Protein AF-T0QBP3-F1 (afdb_monomer_lite)

Foldseek 3Di:
DDADPPPRFAWFWDQDPVVRFIFIDTDHDDPPDQRRDWDQDPVQQWTARPVDPQWTWFQDPPDPVRGIGIDGDDGPDPRGHDDDDDDDD

Organism: Saprolegnia diclina (strain VS20) (NCBI:txid1156394)

Secondary structure (DSSP, 8-state):
--B-TTTS-EEEEEE-TTT--EEEEEE---TT-GGG-EEEETTTTEEEESSSTTEEEE--TTSTT---EEEE--TT-GGG---------

InterPro domains:
  IPR000772 Ricin B, lectin do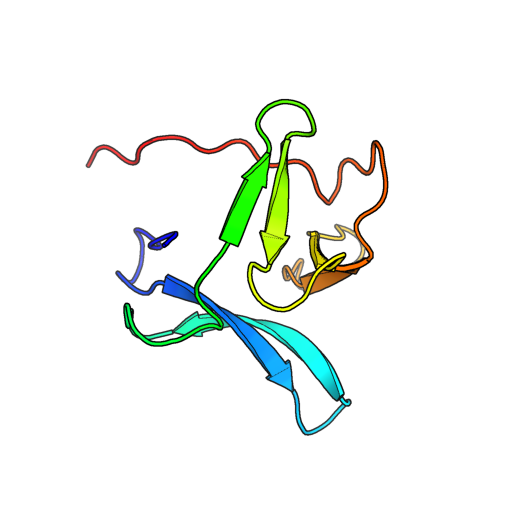main [PF00652] (5-84)
  IPR035992 Ricin B-like lectins [SSF50370] (4-84)

Sequence (89 aa):
MLKVASNNQCLDAYKDNADGKFKVHTYACDVTNSNQKWNFNPSTKTLEHATHAGQCLDADPTYADRHAQMWACTPNNVNQQWSIDAFSS

Radius of gyration: 12.86 Å; chains: 1; bounding box: 32×27×27 Å

pLDDT: mean 93.08, std 5.25, range [63.44, 97.94]

Structure (mmCIF, N/CA/C/O backbone):
data_AF-T0QBP3-F1
#
_entry.id   AF-T0QBP3-F1
#
loop_
_atom_site.group_PDB
_atom_site.id
_atom_site.type_symbol
_atom_site.label_atom_id
_atom_site.label_alt_id
_atom_site.label_comp_id
_atom_site.label_asym_id
_atom_site.label_entity_id
_atom_site.label_seq_id
_atom_site.pdbx_PDB_ins_code
_atom_site.Cartn_x
_atom_site.Cartn_y
_atom_site.Cartn_z
_atom_site.occupancy
_atom_site.B_iso_or_equiv
_atom_site.auth_seq_id
_atom_site.auth_comp_id
_atom_site.auth_asym_id
_atom_site.auth_atom_id
_atom_site.pdbx_PDB_model_num
ATOM 1 N N . MET A 1 1 ? -11.552 -0.742 2.015 1.00 86.06 1 MET A N 1
ATOM 2 C CA . MET A 1 1 ? -10.445 -1.702 2.215 1.00 86.06 1 MET A CA 1
ATOM 3 C C . MET A 1 1 ? -10.346 -2.575 0.982 1.00 86.06 1 MET A C 1
ATOM 5 O O . MET A 1 1 ? -11.384 -2.906 0.418 1.00 86.06 1 MET A O 1
ATOM 9 N N . LEU A 1 2 ? -9.129 -2.925 0.571 1.00 93.00 2 LEU A N 1
ATOM 10 C CA . LEU A 1 2 ? -8.877 -3.845 -0.538 1.00 93.00 2 LEU A CA 1
ATOM 11 C C . LEU A 1 2 ? -8.651 -5.241 0.043 1.00 93.00 2 LEU A C 1
ATOM 13 O O . LEU A 1 2 ? -7.680 -5.449 0.767 1.00 93.00 2 LEU A O 1
ATOM 17 N N . LYS A 1 3 ? -9.574 -6.168 -0.227 1.00 92.75 3 LYS A N 1
ATOM 18 C CA . LYS A 1 3 ? -9.517 -7.549 0.262 1.00 92.75 3 LYS A CA 1
ATOM 19 C C . LYS A 1 3 ? -8.970 -8.458 -0.835 1.00 92.75 3 LYS A C 1
ATOM 21 O O . LYS A 1 3 ? -9.452 -8.425 -1.964 1.00 92.75 3 LYS A O 1
ATOM 26 N N . VAL A 1 4 ? -7.987 -9.275 -0.493 1.00 90.25 4 VAL A N 1
ATOM 27 C CA . VAL A 1 4 ? -7.358 -10.243 -1.387 1.00 90.25 4 VAL A CA 1
ATOM 28 C C . VAL A 1 4 ? -8.216 -11.505 -1.455 1.00 90.25 4 VAL A C 1
ATOM 30 O O . VAL A 1 4 ? -8.554 -12.103 -0.433 1.00 90.25 4 VAL A O 1
ATOM 33 N N . ALA A 1 5 ? -8.572 -11.919 -2.672 1.00 89.44 5 ALA A N 1
ATOM 34 C CA . ALA A 1 5 ? -9.470 -13.051 -2.899 1.00 89.44 5 ALA A CA 1
ATOM 35 C C . ALA A 1 5 ? -8.869 -14.404 -2.473 1.00 89.44 5 ALA A C 1
ATOM 37 O O . ALA A 1 5 ? -9.596 -15.274 -2.004 1.00 89.44 5 ALA A O 1
ATOM 38 N N . SER A 1 6 ? -7.548 -14.581 -2.591 1.00 91.44 6 SER A N 1
ATOM 39 C CA . SER A 1 6 ? -6.880 -15.869 -2.347 1.00 91.44 6 SER A CA 1
ATOM 40 C C . SER A 1 6 ? -6.837 -16.291 -0.876 1.00 91.44 6 SER A C 1
ATOM 42 O O . SER A 1 6 ? -6.813 -17.485 -0.590 1.00 91.44 6 SER A O 1
ATOM 44 N N . ASN A 1 7 ? -6.818 -15.341 0.063 1.00 94.06 7 ASN A N 1
ATOM 45 C CA . ASN A 1 7 ? -6.663 -15.623 1.495 1.00 94.06 7 ASN A CA 1
ATOM 46 C C . ASN A 1 7 ? -7.610 -14.820 2.399 1.00 94.06 7 ASN A C 1
ATOM 48 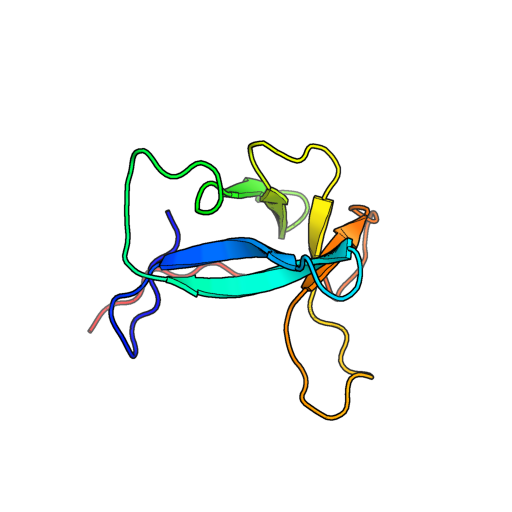O O . ASN A 1 7 ? -7.513 -14.908 3.621 1.00 94.06 7 ASN A O 1
ATOM 52 N N . ASN A 1 8 ? -8.536 -14.052 1.819 1.00 94.00 8 ASN A N 1
ATOM 53 C CA . ASN A 1 8 ? -9.499 -13.213 2.529 1.00 94.00 8 ASN A CA 1
ATOM 54 C C . ASN A 1 8 ? -8.896 -12.140 3.459 1.00 94.00 8 ASN A C 1
ATOM 56 O O . ASN A 1 8 ? -9.621 -11.573 4.280 1.00 94.00 8 ASN A O 1
ATOM 60 N N . GLN A 1 9 ? -7.607 -11.841 3.325 1.00 97.12 9 GLN A N 1
ATOM 61 C CA . GLN A 1 9 ? -6.918 -10.800 4.083 1.00 97.12 9 GLN A CA 1
ATOM 62 C C . GLN A 1 9 ? -6.968 -9.453 3.354 1.00 97.12 9 GLN A C 1
ATOM 64 O O . GLN A 1 9 ? -7.345 -9.378 2.187 1.00 97.12 9 GLN A O 1
ATOM 69 N N . CYS A 1 10 ? -6.614 -8.376 4.044 1.00 97.00 10 CYS A N 1
ATOM 70 C CA . CYS A 1 10 ? -6.623 -7.022 3.507 1.00 97.00 10 CYS A CA 1
ATOM 71 C C . CYS A 1 10 ? -5.208 -6.560 3.152 1.00 97.00 10 CYS A C 1
ATOM 73 O O . CYS A 1 10 ? -4.241 -6.966 3.796 1.00 97.00 10 CYS A O 1
ATOM 75 N N . LEU A 1 11 ? -5.108 -5.717 2.122 1.00 96.38 11 LEU A N 1
ATOM 76 C CA . LEU A 1 11 ? -3.868 -5.045 1.743 1.00 96.38 11 LEU A CA 1
ATOM 77 C C . LEU A 1 11 ? -3.451 -4.083 2.859 1.00 96.38 11 LEU A C 1
ATOM 79 O O . LEU A 1 11 ? -4.139 -3.090 3.104 1.00 96.38 11 LEU A O 1
ATOM 83 N N . ASP A 1 12 ? -2.338 -4.387 3.514 1.00 97.06 12 ASP A N 1
ATOM 84 C CA . ASP A 1 12 ? -1.840 -3.674 4.686 1.00 97.06 12 ASP A CA 1
ATOM 85 C C . ASP A 1 12 ? -0.431 -3.138 4.408 1.00 97.06 12 ASP A C 1
ATOM 87 O O . ASP A 1 12 ? 0.418 -3.831 3.840 1.00 97.06 12 ASP A O 1
ATOM 91 N N . ALA A 1 13 ? -0.221 -1.873 4.756 1.00 95.69 13 ALA A N 1
ATOM 92 C CA . ALA A 1 13 ? 1.024 -1.147 4.597 1.00 95.69 13 ALA A CA 1
ATOM 93 C C . ALA A 1 13 ? 1.624 -0.836 5.971 1.00 95.69 13 ALA A C 1
ATOM 95 O O . ALA A 1 13 ? 1.100 -0.015 6.724 1.00 95.69 13 ALA A O 1
ATOM 96 N N . TYR A 1 14 ? 2.758 -1.451 6.287 1.00 91.44 14 TYR A N 1
ATOM 97 C CA . TYR A 1 14 ? 3.402 -1.299 7.585 1.00 91.44 14 TYR A CA 1
ATOM 98 C C . TYR A 1 14 ? 4.822 -0.765 7.434 1.00 91.44 14 TYR A C 1
ATOM 100 O O . TYR A 1 14 ? 5.496 -0.975 6.425 1.00 91.44 14 TYR A O 1
ATOM 108 N N . LYS A 1 15 ? 5.297 -0.067 8.464 1.00 88.69 15 LYS A N 1
ATOM 109 C CA . LYS A 1 15 ? 6.704 0.307 8.565 1.00 88.69 15 LYS A CA 1
ATOM 110 C C . LYS A 1 15 ? 7.473 -0.858 9.173 1.00 88.69 15 LYS A C 1
ATOM 112 O O . LYS A 1 15 ? 7.207 -1.250 10.307 1.00 88.69 15 LYS A O 1
ATOM 117 N N . ASP A 1 16 ? 8.410 -1.410 8.421 1.00 86.31 16 ASP A N 1
ATOM 118 C CA . ASP A 1 16 ? 9.292 -2.456 8.907 1.00 86.31 16 ASP A CA 1
ATOM 119 C C . ASP A 1 16 ? 10.298 -1.855 9.897 1.00 86.31 16 ASP A C 1
ATOM 121 O O . ASP A 1 16 ? 10.972 -0.864 9.615 1.00 86.31 16 ASP A O 1
ATOM 125 N N . ASN A 1 17 ? 10.376 -2.436 11.091 1.00 88.81 17 ASN A N 1
ATOM 126 C CA . ASN A 1 17 ? 11.244 -1.936 12.152 1.00 88.81 17 ASN A CA 1
ATOM 127 C C . ASN A 1 17 ? 12.724 -2.282 11.930 1.00 88.81 17 ASN A C 1
ATOM 129 O O . ASN A 1 17 ? 13.579 -1.658 12.555 1.00 88.81 17 ASN A O 1
ATOM 133 N N . ALA A 1 18 ? 13.039 -3.260 11.077 1.00 89.94 18 ALA A N 1
ATOM 134 C CA . ALA A 1 18 ? 14.410 -3.691 10.823 1.00 89.94 18 ALA A CA 1
ATOM 135 C C . ALA A 1 18 ? 15.165 -2.719 9.905 1.00 89.94 18 ALA A C 1
ATOM 137 O O . ALA A 1 18 ? 16.339 -2.443 10.142 1.00 89.94 18 ALA A O 1
ATOM 138 N N . ASP A 1 19 ? 14.501 -2.193 8.872 1.00 88.12 19 ASP A N 1
ATOM 139 C CA . ASP A 1 19 ? 15.105 -1.281 7.888 1.00 88.12 19 ASP A CA 1
ATOM 140 C C . ASP A 1 19 ? 14.436 0.105 7.832 1.00 88.12 19 ASP A C 1
ATOM 142 O O . ASP A 1 19 ? 14.917 1.002 7.137 1.00 88.12 19 ASP A O 1
ATOM 146 N N . GLY A 1 20 ? 13.351 0.310 8.584 1.00 85.44 20 GLY A N 1
ATOM 147 C CA . GLY A 1 20 ? 12.613 1.568 8.644 1.00 85.44 20 GLY A CA 1
ATOM 148 C C . GLY A 1 20 ? 11.805 1.880 7.384 1.00 85.44 20 GLY A C 1
ATOM 149 O O . GLY A 1 20 ? 11.270 2.989 7.289 1.00 85.44 20 GLY A O 1
ATOM 150 N N . LYS A 1 21 ? 11.720 0.952 6.423 1.00 85.31 21 LYS A N 1
ATOM 151 C CA . LYS A 1 21 ? 11.021 1.148 5.152 1.00 85.31 21 LYS A CA 1
ATOM 152 C C . LYS A 1 21 ? 9.568 0.717 5.255 1.00 85.31 21 LYS A C 1
ATOM 154 O O . LYS A 1 21 ? 9.202 -0.138 6.056 1.00 85.31 21 LYS A O 1
ATOM 159 N N . PHE A 1 22 ? 8.731 1.307 4.415 1.00 87.62 22 PHE A N 1
ATOM 160 C CA . PHE A 1 22 ? 7.357 0.857 4.266 1.00 87.62 22 PHE A CA 1
ATOM 161 C C . PHE A 1 22 ? 7.304 -0.384 3.375 1.00 87.62 22 PHE A C 1
ATOM 163 O O . PHE A 1 22 ? 7.847 -0.388 2.270 1.00 87.62 22 PHE A O 1
ATOM 170 N N . LYS A 1 23 ? 6.635 -1.428 3.856 1.00 89.94 23 LYS A N 1
ATOM 171 C CA . LYS A 1 23 ? 6.397 -2.680 3.138 1.00 89.94 23 LYS A CA 1
ATOM 172 C C . LYS A 1 23 ? 4.905 -2.943 3.065 1.00 89.94 23 LYS A C 1
ATOM 174 O O . LYS A 1 23 ? 4.121 -2.398 3.840 1.00 89.94 23 LYS A O 1
ATOM 179 N N . VAL A 1 24 ? 4.526 -3.786 2.115 1.00 95.00 24 VAL A N 1
ATOM 180 C CA . VAL A 1 24 ? 3.138 -4.171 1.893 1.00 95.00 24 VAL A CA 1
ATOM 181 C C . VAL A 1 24 ? 3.018 -5.674 2.079 1.00 95.00 24 VAL A C 1
ATOM 183 O O . VAL A 1 24 ? 3.856 -6.441 1.611 1.00 95.00 24 VAL A O 1
ATOM 186 N N . HIS A 1 25 ? 1.976 -6.101 2.777 1.00 94.88 25 HIS A N 1
ATOM 187 C CA . HIS A 1 25 ? 1.645 -7.509 2.951 1.00 94.88 25 HIS A CA 1
ATOM 188 C C . HIS A 1 25 ? 0.127 -7.695 3.026 1.00 94.88 25 HIS A C 1
ATOM 190 O O . HIS A 1 25 ? -0.644 -6.736 2.942 1.00 94.88 25 HIS A O 1
ATOM 196 N N . THR A 1 26 ? -0.314 -8.939 3.181 1.00 96.44 26 THR A N 1
ATOM 197 C CA . THR A 1 26 ? -1.700 -9.226 3.537 1.00 96.44 26 THR A CA 1
ATOM 198 C C . THR A 1 26 ? -1.812 -9.447 5.038 1.00 96.44 26 THR A C 1
ATOM 200 O O . THR A 1 26 ? -1.017 -10.181 5.626 1.00 96.44 26 THR A O 1
ATOM 203 N N . TYR A 1 27 ? -2.815 -8.833 5.660 1.00 97.06 27 TYR A N 1
ATOM 204 C CA . TYR A 1 27 ? -3.066 -8.967 7.093 1.00 97.06 27 TYR A CA 1
ATOM 205 C C . TYR A 1 27 ? -4.554 -9.162 7.384 1.00 97.06 27 TYR A C 1
ATOM 207 O O . TYR A 1 27 ? -5.408 -8.896 6.535 1.00 97.06 27 TYR A O 1
ATOM 215 N N . ALA A 1 28 ? -4.890 -9.665 8.574 1.00 97.75 28 ALA A N 1
ATOM 216 C CA . ALA A 1 28 ? -6.287 -9.816 8.974 1.00 97.75 28 ALA A CA 1
ATOM 217 C C . ALA A 1 28 ? -7.030 -8.479 8.809 1.00 97.75 28 ALA A C 1
ATOM 219 O O . ALA A 1 28 ? -6.540 -7.437 9.245 1.00 97.75 28 ALA A O 1
ATOM 220 N N . CYS A 1 29 ? -8.184 -8.514 8.140 1.00 97.94 29 CYS A N 1
ATOM 221 C CA . CYS A 1 29 ? -8.955 -7.310 7.862 1.00 97.94 29 CYS A CA 1
ATOM 222 C C . CYS A 1 29 ? -9.490 -6.692 9.155 1.00 97.94 29 CYS A C 1
ATOM 224 O O . CYS A 1 29 ? -10.225 -7.348 9.893 1.00 97.94 29 CYS A O 1
ATOM 226 N N . ASP A 1 30 ? -9.184 -5.419 9.379 1.00 97.75 30 ASP A N 1
ATOM 227 C CA . ASP A 1 30 ? -9.656 -4.645 10.521 1.00 97.75 30 ASP A CA 1
ATOM 228 C C . ASP A 1 30 ? -10.013 -3.222 10.069 1.00 97.75 30 ASP A C 1
ATOM 230 O O . ASP A 1 30 ? -9.166 -2.451 9.624 1.00 97.75 30 ASP A O 1
ATOM 234 N N . VAL A 1 31 ? -11.291 -2.855 10.208 1.00 95.19 31 VAL A N 1
ATOM 235 C CA . VAL A 1 31 ? -11.817 -1.531 9.825 1.00 95.19 31 VAL A CA 1
ATOM 236 C C . VAL A 1 31 ? -11.187 -0.380 10.619 1.00 95.19 31 VAL A C 1
ATOM 238 O O . VAL A 1 31 ? -11.181 0.771 10.163 1.00 95.19 31 VAL A O 1
ATOM 241 N N . THR A 1 32 ? -10.677 -0.676 11.815 1.00 96.88 32 THR A N 1
ATOM 242 C CA . THR A 1 32 ? -10.016 0.288 12.695 1.00 96.88 32 THR A CA 1
ATOM 243 C C . THR A 1 32 ? -8.535 0.447 12.366 1.00 96.88 32 THR A C 1
ATOM 245 O O . THR A 1 32 ? -7.976 1.513 12.627 1.00 96.88 32 THR A O 1
ATOM 248 N N . ASN A 1 33 ? -7.926 -0.539 11.700 1.00 96.81 33 ASN A N 1
ATOM 249 C CA . ASN A 1 33 ? -6.526 -0.496 11.311 1.00 96.81 33 ASN A CA 1
ATOM 250 C C . ASN A 1 33 ? -6.300 0.534 10.190 1.00 96.81 33 ASN A C 1
ATOM 252 O O . ASN A 1 33 ? -6.782 0.407 9.061 1.00 96.81 33 ASN A O 1
ATOM 256 N N . SER A 1 34 ? -5.548 1.587 10.508 1.00 96.25 34 SER A N 1
ATOM 257 C CA . SER A 1 34 ? -5.195 2.650 9.567 1.00 96.25 34 SER A CA 1
ATOM 258 C C . SER A 1 34 ? -4.315 2.188 8.410 1.00 96.25 34 SER A C 1
ATOM 260 O O . SER A 1 34 ? -4.398 2.788 7.343 1.00 96.25 34 SER A O 1
ATOM 262 N N . ASN A 1 35 ? -3.525 1.130 8.596 1.00 96.50 35 ASN A N 1
ATOM 263 C CA . ASN A 1 35 ? -2.591 0.610 7.594 1.00 96.50 35 ASN A CA 1
ATOM 264 C C . ASN A 1 35 ? -3.298 -0.063 6.405 1.00 96.50 35 ASN A C 1
ATOM 266 O O . ASN A 1 35 ? -2.684 -0.372 5.388 1.00 96.50 35 ASN A O 1
ATOM 270 N N . GLN A 1 36 ? -4.605 -0.313 6.531 1.00 97.50 36 GLN A N 1
ATOM 271 C CA . GLN A 1 36 ? -5.428 -0.989 5.521 1.00 97.50 36 GLN A CA 1
ATOM 272 C C . GLN A 1 36 ? -6.299 -0.013 4.721 1.00 97.50 36 GLN A C 1
ATOM 274 O O . GLN A 1 36 ? -7.218 -0.413 3.988 1.00 97.50 36 GLN A O 1
ATOM 279 N N . LYS A 1 37 ? -6.051 1.292 4.882 1.00 97.06 37 LYS A N 1
ATOM 280 C CA . LYS A 1 37 ? -6.843 2.360 4.275 1.00 97.06 37 LYS A CA 1
ATOM 281 C C . LYS A 1 37 ? -6.087 2.954 3.094 1.00 97.06 37 LYS A C 1
ATOM 283 O O . LYS A 1 37 ? -5.035 3.564 3.250 1.00 97.06 37 LYS A O 1
ATOM 288 N N . TRP A 1 38 ? -6.684 2.811 1.918 1.00 96.75 38 TRP A N 1
ATOM 289 C CA . TRP A 1 38 ? -6.127 3.255 0.647 1.00 96.75 38 TRP A CA 1
ATOM 290 C C . TRP A 1 38 ? -7.144 4.117 -0.095 1.00 96.75 38 TRP A C 1
ATOM 292 O O . TRP A 1 38 ? -8.327 3.772 -0.152 1.00 96.75 38 TRP A O 1
ATOM 302 N N . ASN A 1 39 ? -6.670 5.212 -0.676 1.00 96.75 39 ASN A N 1
ATOM 303 C CA . ASN A 1 39 ? -7.428 6.128 -1.510 1.00 96.75 39 ASN A CA 1
ATOM 304 C C . ASN A 1 39 ? -7.070 5.858 -2.972 1.00 96.75 39 ASN A C 1
ATOM 306 O O . ASN A 1 39 ? -5.942 6.103 -3.398 1.00 96.75 39 ASN A O 1
ATOM 310 N N . PHE A 1 40 ? -8.027 5.352 -3.746 1.00 96.12 40 PHE A N 1
ATOM 311 C CA . PHE A 1 40 ? -7.849 5.208 -5.186 1.00 96.12 40 PHE A CA 1
ATOM 312 C C . PHE A 1 40 ? -8.243 6.498 -5.900 1.00 96.12 40 PHE A C 1
ATOM 314 O O . PHE A 1 40 ? -9.370 6.973 -5.750 1.00 96.12 40 PHE A O 1
ATOM 321 N N . ASN A 1 41 ? -7.334 7.042 -6.705 1.00 95.50 41 ASN A N 1
ATOM 322 C CA . ASN A 1 41 ? -7.629 8.150 -7.601 1.00 95.50 41 ASN A CA 1
ATOM 323 C C . ASN A 1 41 ? -7.855 7.604 -9.022 1.00 95.50 41 ASN A C 1
ATOM 325 O O . ASN A 1 41 ? -6.892 7.178 -9.660 1.00 95.50 41 ASN A O 1
ATOM 329 N N . PRO A 1 42 ? -9.090 7.629 -9.556 1.00 94.19 42 PRO A N 1
ATOM 330 C CA . PRO A 1 42 ? -9.386 7.064 -10.872 1.00 94.19 42 PRO A CA 1
ATOM 331 C C . PRO A 1 42 ? -8.762 7.851 -12.035 1.00 94.19 42 PRO A C 1
ATOM 333 O O . PRO A 1 42 ? -8.540 7.276 -13.099 1.00 94.19 42 PRO A O 1
ATOM 336 N N . SER A 1 43 ? -8.449 9.139 -11.849 1.00 94.75 43 SER A N 1
ATOM 337 C CA . SER A 1 43 ? -7.836 9.979 -12.886 1.00 94.75 43 SER A CA 1
ATOM 338 C C . SER A 1 43 ? -6.357 9.651 -13.082 1.00 94.75 43 SER A C 1
ATOM 340 O O . SER A 1 43 ? -5.885 9.569 -14.212 1.00 94.75 43 SER A O 1
ATOM 342 N N . THR A 1 44 ? -5.620 9.448 -11.987 1.00 95.31 44 THR A N 1
ATOM 343 C CA . THR A 1 44 ? -4.187 9.101 -12.019 1.00 95.31 44 THR A CA 1
ATOM 344 C C . THR A 1 44 ? -3.937 7.596 -11.954 1.00 95.31 44 THR A C 1
ATOM 346 O O . THR A 1 44 ? -2.814 7.161 -12.199 1.00 95.31 44 THR A O 1
ATOM 349 N N . LYS A 1 45 ? -4.972 6.808 -11.637 1.00 96.81 45 LYS A N 1
ATOM 350 C CA . LYS A 1 45 ? -4.934 5.361 -11.369 1.00 96.81 45 LYS A CA 1
ATOM 351 C C . LYS A 1 45 ? -4.024 4.969 -10.203 1.00 96.81 45 LYS A C 1
ATOM 353 O O . LYS A 1 45 ? -3.551 3.840 -10.144 1.00 96.81 45 LYS A O 1
ATOM 358 N N . THR A 1 46 ? -3.782 5.881 -9.268 1.00 97.62 46 THR A N 1
ATOM 359 C CA . THR A 1 46 ? -2.886 5.645 -8.130 1.00 97.62 46 THR A CA 1
ATOM 360 C C . THR A 1 46 ? -3.654 5.200 -6.892 1.00 97.62 46 THR A C 1
ATOM 362 O O . THR A 1 46 ? -4.767 5.665 -6.640 1.00 97.62 46 THR A O 1
ATOM 365 N N . LEU A 1 47 ? -3.036 4.327 -6.095 1.00 97.38 47 LEU A N 1
ATOM 366 C CA . LEU A 1 47 ? -3.491 3.948 -4.756 1.00 97.38 47 LEU A CA 1
ATOM 367 C C . LEU A 1 47 ? -2.604 4.633 -3.717 1.00 97.38 47 LEU A C 1
ATOM 369 O O . LEU A 1 47 ? -1.500 4.169 -3.451 1.00 97.38 47 LEU A O 1
ATOM 373 N N . GLU A 1 48 ? -3.075 5.737 -3.147 1.00 97.38 48 GLU A N 1
ATOM 374 C CA . GLU A 1 48 ? -2.369 6.474 -2.095 1.00 97.38 48 GLU A CA 1
ATOM 375 C C . GLU A 1 48 ? -2.775 5.961 -0.709 1.00 97.38 48 GLU A C 1
ATOM 377 O O . GLU A 1 48 ? -3.944 5.652 -0.464 1.00 97.38 48 GLU A O 1
ATOM 382 N N . HIS A 1 49 ? -1.831 5.875 0.222 1.00 96.62 49 HIS A N 1
ATOM 383 C CA . HIS A 1 49 ? -2.119 5.467 1.591 1.00 96.62 49 HIS A CA 1
ATOM 384 C C . HIS A 1 49 ? -2.867 6.568 2.353 1.00 96.62 49 HIS A C 1
ATOM 386 O O . HIS A 1 49 ? -2.429 7.716 2.406 1.00 96.62 49 HIS A O 1
ATOM 392 N N . ALA A 1 50 ? -3.978 6.228 3.009 1.00 95.94 50 ALA A N 1
ATOM 393 C CA . ALA A 1 50 ? -4.874 7.232 3.587 1.00 95.94 50 ALA A CA 1
ATOM 394 C C . ALA A 1 50 ? -4.294 7.967 4.809 1.00 95.94 50 ALA A C 1
ATOM 396 O O . ALA A 1 50 ? -4.746 9.065 5.124 1.00 95.94 50 ALA A O 1
ATOM 397 N N . THR A 1 51 ? -3.314 7.384 5.509 1.00 93.44 51 THR A N 1
ATOM 398 C CA . THR A 1 51 ? -2.642 8.032 6.656 1.00 93.44 51 THR A CA 1
ATOM 399 C C . THR A 1 51 ? -1.207 8.462 6.377 1.00 93.44 51 THR A C 1
ATOM 401 O O . THR A 1 51 ? -0.634 9.223 7.155 1.00 93.44 51 THR A O 1
ATOM 404 N N . HIS A 1 52 ? -0.619 8.004 5.272 1.00 91.88 52 HIS A N 1
ATOM 405 C CA . HIS A 1 52 ? 0.744 8.346 4.876 1.00 91.88 52 HIS A CA 1
ATOM 406 C C . HIS A 1 52 ? 0.672 9.119 3.562 1.00 91.88 52 HIS A C 1
ATOM 408 O O . HIS A 1 52 ? 0.938 8.577 2.493 1.00 91.88 52 HIS A O 1
A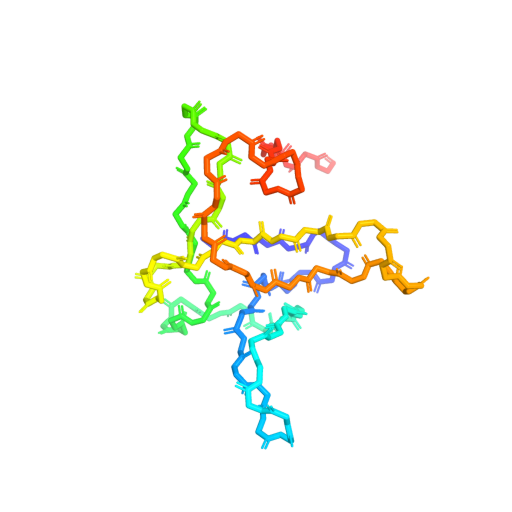TOM 414 N N . ALA A 1 53 ? 0.253 10.382 3.665 1.00 93.19 53 ALA A N 1
ATOM 415 C CA . ALA A 1 53 ? 0.065 11.259 2.515 1.00 93.19 53 ALA A CA 1
ATOM 416 C C . ALA A 1 53 ? 1.339 11.343 1.658 1.00 93.19 53 ALA A C 1
ATOM 418 O O . ALA A 1 53 ? 2.456 11.433 2.175 1.00 93.19 53 ALA A O 1
ATOM 419 N N . GLY A 1 54 ? 1.161 11.302 0.341 1.00 94.62 54 GLY A N 1
ATOM 420 C CA . GLY A 1 54 ? 2.237 11.265 -0.642 1.00 94.62 54 GLY A CA 1
ATOM 421 C C . GLY A 1 54 ? 2.916 9.902 -0.798 1.00 94.62 54 GLY A C 1
ATOM 422 O O . GLY A 1 54 ? 3.907 9.825 -1.524 1.00 94.62 54 GLY A O 1
ATOM 423 N N . GLN A 1 55 ? 2.430 8.839 -0.147 1.00 96.31 55 GLN A N 1
ATOM 424 C CA . GLN A 1 55 ? 2.909 7.472 -0.359 1.00 96.31 55 GLN A CA 1
ATOM 425 C C . GLN A 1 55 ? 1.901 6.654 -1.170 1.00 96.31 55 GLN A C 1
ATOM 427 O O . GLN A 1 55 ? 0.749 6.501 -0.770 1.00 96.31 55 GLN A O 1
ATOM 432 N N . CYS A 1 56 ? 2.354 6.095 -2.286 1.00 97.19 56 CYS A N 1
ATOM 433 C CA . CYS A 1 56 ? 1.559 5.313 -3.220 1.00 97.19 56 CYS A CA 1
ATOM 434 C C . CYS A 1 56 ? 2.007 3.850 -3.243 1.00 97.19 56 CYS A C 1
ATOM 436 O O . CYS A 1 56 ? 3.182 3.551 -3.028 1.00 97.19 56 CYS A O 1
ATOM 438 N N . LEU A 1 57 ? 1.070 2.947 -3.538 1.00 97.31 57 LEU A N 1
ATOM 439 C CA . LEU A 1 57 ? 1.371 1.556 -3.858 1.00 97.31 57 LEU A CA 1
ATOM 440 C C . LEU A 1 57 ? 2.165 1.499 -5.167 1.00 97.31 57 LEU A C 1
ATOM 442 O O . LEU A 1 57 ? 1.697 1.982 -6.201 1.00 97.31 57 LEU A O 1
ATOM 446 N N . ASP A 1 58 ? 3.343 0.896 -5.105 1.00 96.38 58 ASP A N 1
ATOM 447 C CA . ASP A 1 58 ? 4.317 0.826 -6.189 1.00 96.38 58 ASP A CA 1
ATOM 448 C C . ASP A 1 58 ? 4.762 -0.628 -6.379 1.00 96.38 58 ASP A C 1
ATOM 450 O O . ASP A 1 58 ? 5.044 -1.330 -5.406 1.00 96.38 58 ASP A O 1
ATOM 454 N N . ALA A 1 59 ? 4.794 -1.093 -7.625 1.00 94.44 59 ALA A N 1
ATOM 455 C CA . ALA A 1 59 ? 5.337 -2.396 -7.984 1.00 94.44 59 ALA A CA 1
ATOM 456 C C . ALA A 1 59 ? 6.476 -2.224 -8.988 1.00 94.44 59 ALA A C 1
ATOM 458 O O . ALA A 1 59 ? 6.260 -2.182 -10.201 1.00 94.44 59 ALA A O 1
ATOM 459 N N . ASP A 1 60 ? 7.697 -2.132 -8.468 1.00 91.44 60 ASP 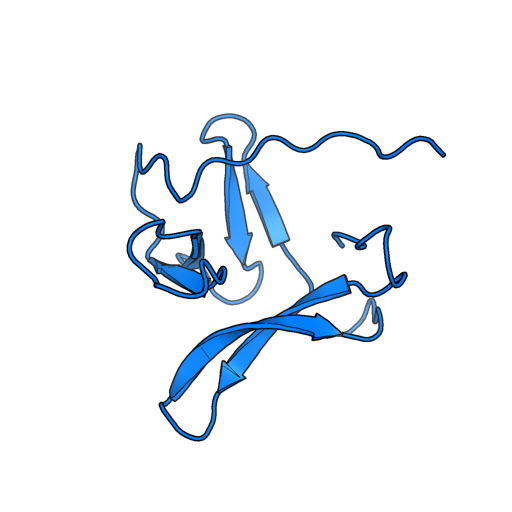A N 1
ATOM 460 C CA . ASP A 1 60 ? 8.902 -2.032 -9.279 1.00 91.44 60 ASP A CA 1
ATOM 461 C C . ASP A 1 60 ? 9.278 -3.415 -9.855 1.00 91.44 60 ASP A C 1
ATOM 463 O O . ASP A 1 60 ? 9.630 -4.336 -9.106 1.00 91.44 60 ASP A O 1
ATOM 467 N N . PRO A 1 61 ? 9.238 -3.597 -11.189 1.00 91.50 61 PRO A N 1
ATOM 468 C CA . PRO A 1 61 ? 9.542 -4.878 -11.818 1.00 91.50 61 PRO A CA 1
ATOM 469 C C . PRO A 1 61 ? 11.026 -5.266 -11.743 1.00 91.50 61 PRO A C 1
ATOM 471 O O . PRO A 1 61 ? 11.368 -6.378 -12.153 1.00 91.50 61 PRO A O 1
ATOM 474 N N . THR A 1 62 ? 11.906 -4.374 -11.274 1.00 92.88 62 THR A N 1
ATOM 475 C CA . THR A 1 62 ? 13.340 -4.642 -11.109 1.00 92.88 62 THR A CA 1
ATOM 476 C C . THR A 1 62 ? 13.657 -5.444 -9.846 1.00 92.88 62 THR A C 1
ATOM 478 O O . THR A 1 62 ? 14.725 -6.059 -9.776 1.00 92.88 62 THR A O 1
ATOM 481 N N . TYR A 1 63 ? 12.734 -5.520 -8.878 1.00 89.56 63 TYR A N 1
ATOM 482 C CA . TYR A 1 63 ? 12.873 -6.432 -7.746 1.00 89.56 63 TYR A CA 1
ATOM 483 C C . TYR A 1 63 ? 12.796 -7.889 -8.205 1.00 89.56 63 TYR A C 1
ATOM 485 O O . TYR A 1 63 ? 11.861 -8.297 -8.895 1.00 89.56 63 TYR A O 1
ATOM 493 N N . ALA A 1 64 ? 13.767 -8.701 -7.776 1.00 93.12 64 ALA A N 1
ATOM 494 C CA . ALA A 1 64 ? 13.860 -10.110 -8.161 1.00 93.12 64 ALA A CA 1
ATOM 495 C C . ALA A 1 64 ? 12.630 -10.932 -7.731 1.00 93.12 64 ALA A C 1
ATOM 497 O O . ALA A 1 64 ? 12.203 -11.835 -8.448 1.00 93.12 64 ALA A O 1
ATOM 498 N N . ASP A 1 65 ? 12.048 -10.598 -6.581 1.00 91.06 65 ASP A N 1
ATOM 499 C CA . ASP A 1 65 ? 10.836 -11.199 -6.018 1.00 91.06 65 ASP A CA 1
ATOM 500 C C . ASP A 1 65 ? 9.546 -10.464 -6.427 1.00 91.06 65 ASP A C 1
ATOM 502 O O . ASP A 1 65 ? 8.456 -10.933 -6.104 1.00 91.06 65 ASP A O 1
ATOM 506 N N . ARG A 1 66 ? 9.659 -9.350 -7.169 1.00 88.75 66 ARG A N 1
ATOM 507 C CA . ARG A 1 66 ? 8.540 -8.556 -7.710 1.00 88.75 66 ARG A CA 1
ATOM 508 C C . ARG A 1 66 ? 7.515 -8.142 -6.647 1.00 88.75 66 ARG A C 1
ATOM 510 O O . ARG A 1 66 ? 6.318 -8.076 -6.934 1.00 88.75 66 ARG A O 1
ATOM 517 N N . HIS A 1 67 ? 7.966 -7.903 -5.416 1.00 89.06 67 HIS A N 1
ATOM 518 C CA . HIS A 1 67 ? 7.085 -7.461 -4.343 1.00 89.06 67 HIS A CA 1
ATOM 519 C C . HIS A 1 67 ? 6.566 -6.039 -4.599 1.00 89.06 67 HIS A C 1
ATOM 521 O O . HIS A 1 67 ? 7.215 -5.223 -5.253 1.00 89.06 67 HIS A O 1
ATOM 527 N N . ALA A 1 68 ? 5.388 -5.740 -4.051 1.00 92.88 68 ALA A N 1
ATOM 528 C CA . ALA A 1 68 ? 4.884 -4.375 -3.981 1.00 92.88 68 ALA A CA 1
ATOM 529 C C . ALA A 1 68 ? 5.436 -3.669 -2.735 1.00 92.88 68 ALA A C 1
ATOM 531 O O . ALA A 1 68 ? 5.646 -4.287 -1.688 1.00 92.88 68 ALA A O 1
ATOM 532 N N . GLN A 1 69 ? 5.618 -2.361 -2.833 1.00 93.12 69 GLN A N 1
ATOM 533 C CA . GLN A 1 69 ? 6.093 -1.498 -1.760 1.00 93.12 69 GLN A CA 1
ATOM 534 C C . GLN A 1 69 ? 5.249 -0.225 -1.682 1.00 93.12 69 GLN A C 1
ATOM 536 O O . GLN A 1 69 ? 4.389 0.031 -2.529 1.00 93.12 69 GLN A O 1
ATOM 541 N N . MET A 1 70 ? 5.512 0.598 -0.668 1.00 94.94 70 MET A N 1
ATOM 542 C CA . MET A 1 70 ? 5.112 2.001 -0.725 1.00 94.94 70 MET A CA 1
ATOM 543 C C . MET A 1 70 ? 6.279 2.837 -1.225 1.00 94.94 70 MET A C 1
ATOM 545 O O . MET A 1 70 ? 7.417 2.657 -0.790 1.00 94.94 70 MET A O 1
ATOM 549 N N . TRP A 1 71 ? 5.981 3.784 -2.104 1.00 94.81 71 TRP A N 1
ATOM 550 C CA . TRP A 1 71 ? 6.950 4.752 -2.591 1.00 94.81 71 TRP A CA 1
ATOM 551 C C . TRP A 1 71 ? 6.334 6.143 -2.676 1.00 94.81 71 TRP A C 1
ATOM 553 O O . TRP A 1 71 ? 5.113 6.296 -2.657 1.00 94.81 71 TRP A O 1
ATOM 563 N N . ALA A 1 72 ? 7.170 7.172 -2.805 1.00 95.50 72 ALA A N 1
ATOM 564 C CA . ALA A 1 72 ? 6.678 8.514 -3.084 1.00 95.50 72 ALA A CA 1
ATOM 565 C C . ALA A 1 72 ? 5.797 8.510 -4.348 1.00 95.50 72 ALA A C 1
ATOM 567 O O . ALA A 1 72 ? 6.200 8.004 -5.404 1.00 95.50 72 ALA A O 1
ATOM 568 N N . CYS A 1 73 ? 4.599 9.082 -4.235 1.00 96.69 73 CYS A N 1
ATOM 569 C CA . CYS A 1 73 ? 3.679 9.219 -5.355 1.00 96.69 73 CYS A CA 1
ATOM 570 C C . CYS A 1 73 ? 4.340 10.042 -6.467 1.00 96.69 73 CYS A C 1
ATOM 572 O O . CYS A 1 73 ? 4.682 11.208 -6.271 1.00 96.69 73 CYS A O 1
ATOM 574 N N . THR A 1 74 ? 4.521 9.432 -7.636 1.00 96.88 74 THR A N 1
ATOM 575 C CA . THR A 1 74 ? 5.198 10.047 -8.781 1.00 96.88 74 THR A CA 1
ATOM 576 C C . THR A 1 74 ? 4.223 10.171 -9.954 1.00 96.88 74 THR A C 1
ATOM 578 O O . THR A 1 74 ? 3.692 9.154 -10.410 1.00 96.88 74 THR A O 1
ATOM 581 N N . PRO A 1 75 ? 3.972 11.387 -10.481 1.00 93.81 75 PRO A N 1
ATOM 582 C CA . PRO A 1 75 ? 3.083 11.572 -11.624 1.00 93.81 75 PRO A CA 1
ATOM 583 C C . PRO A 1 75 ? 3.513 10.734 -12.832 1.00 93.81 75 PRO A C 1
ATOM 585 O O . PRO A 1 75 ? 4.687 10.718 -13.193 1.00 93.81 75 PRO A O 1
ATOM 588 N N . ASN A 1 76 ? 2.548 10.074 -13.479 1.00 93.62 76 ASN A N 1
ATOM 589 C CA . ASN A 1 76 ? 2.7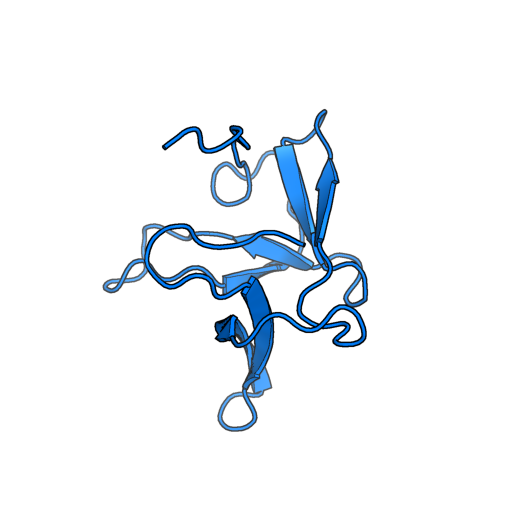60 9.227 -14.661 1.00 93.62 76 ASN A CA 1
ATOM 590 C C . ASN A 1 76 ? 3.734 8.049 -14.457 1.00 93.62 76 ASN A C 1
ATOM 592 O O . ASN A 1 76 ? 4.222 7.488 -15.438 1.00 93.62 76 ASN A O 1
ATOM 596 N N . ASN A 1 77 ? 4.003 7.642 -13.211 1.00 96.06 77 ASN A N 1
ATOM 597 C CA . ASN A 1 77 ? 4.756 6.423 -12.944 1.00 96.06 77 ASN A CA 1
ATOM 598 C C . ASN A 1 77 ? 3.870 5.194 -13.188 1.00 96.06 77 ASN A C 1
ATOM 600 O O . ASN A 1 77 ? 2.943 4.923 -12.426 1.00 96.06 77 ASN A O 1
ATOM 604 N N . VAL A 1 78 ? 4.178 4.436 -14.240 1.00 95.94 78 VAL A N 1
ATOM 605 C CA . VAL A 1 78 ? 3.438 3.224 -14.622 1.00 95.94 78 VAL A CA 1
ATOM 606 C C . VAL A 1 78 ? 3.476 2.134 -13.546 1.00 95.94 78 VAL A C 1
ATOM 608 O O . VAL A 1 78 ? 2.524 1.368 -13.443 1.00 95.94 78 VAL A O 1
ATOM 611 N N . ASN A 1 79 ? 4.503 2.112 -12.690 1.00 96.81 79 ASN A N 1
ATOM 612 C CA . ASN A 1 79 ? 4.609 1.167 -11.571 1.00 96.81 79 ASN A CA 1
ATOM 613 C C . ASN A 1 79 ? 3.601 1.466 -10.447 1.00 96.81 79 ASN A C 1
ATOM 615 O O . ASN A 1 79 ? 3.400 0.640 -9.560 1.00 96.81 79 ASN A O 1
ATOM 619 N N . GLN A 1 80 ? 2.981 2.650 -10.469 1.00 97.44 80 GLN A N 1
ATOM 620 C CA . GLN A 1 80 ? 2.006 3.113 -9.477 1.00 97.44 80 GLN A CA 1
ATOM 621 C C . GLN A 1 80 ? 0.585 3.189 -10.045 1.00 97.44 80 GLN A C 1
ATOM 623 O O . GLN A 1 80 ? -0.307 3.738 -9.396 1.00 97.44 80 GLN A O 1
ATOM 628 N N . GLN A 1 81 ? 0.365 2.670 -11.256 1.00 97.31 81 GLN A N 1
A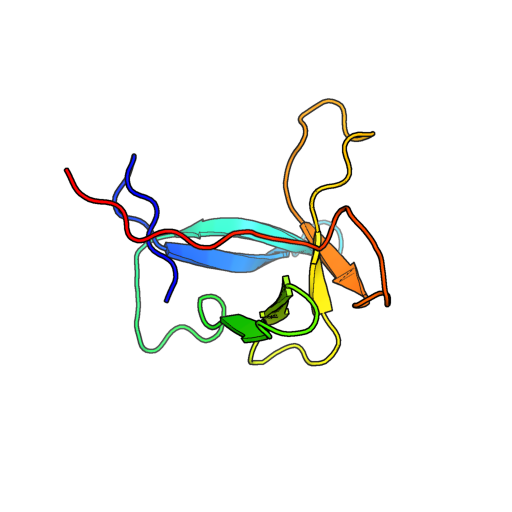TOM 629 C CA . GLN A 1 81 ? -0.934 2.686 -11.918 1.00 97.31 81 GLN A CA 1
ATOM 630 C C . GLN A 1 81 ? -1.620 1.327 -11.815 1.00 97.31 81 GLN A C 1
ATOM 632 O O . GLN A 1 81 ? -1.124 0.316 -12.305 1.00 97.31 81 GLN A O 1
ATOM 637 N N . TRP A 1 82 ? -2.809 1.327 -11.221 1.00 95.31 82 TRP A N 1
ATOM 638 C CA . TRP A 1 82 ? -3.573 0.130 -10.900 1.00 95.31 82 TRP A CA 1
ATOM 639 C C . TRP A 1 82 ? -4.939 0.160 -11.581 1.00 95.31 82 TRP A C 1
ATOM 641 O O . TRP A 1 82 ? -5.597 1.200 -11.655 1.00 95.31 82 TRP A O 1
ATOM 651 N N . SER A 1 83 ? -5.380 -1.001 -12.060 1.00 92.69 83 SER A N 1
ATOM 652 C CA . SER A 1 83 ? -6.780 -1.224 -12.427 1.00 92.69 83 SER A CA 1
ATOM 653 C C . SER A 1 83 ? -7.458 -1.943 -11.269 1.00 92.69 83 SER A C 1
ATOM 655 O O . SER A 1 83 ? -6.893 -2.887 -10.717 1.00 92.69 83 SER A O 1
ATOM 657 N N . ILE A 1 84 ? -8.630 -1.459 -10.864 1.00 88.88 84 ILE A N 1
ATOM 658 C CA . ILE A 1 84 ? -9.406 -2.048 -9.774 1.00 88.88 84 ILE A CA 1
ATOM 659 C C . ILE A 1 84 ? -10.676 -2.621 -10.376 1.00 88.88 84 ILE A C 1
ATOM 661 O O . ILE A 1 84 ? -11.542 -1.869 -10.818 1.00 88.88 84 ILE A O 1
ATOM 665 N N . ASP A 1 85 ? -10.783 -3.943 -10.329 1.00 86.00 85 ASP A N 1
ATOM 666 C CA . ASP A 1 85 ? -11.953 -4.675 -10.785 1.00 86.00 85 ASP A CA 1
ATOM 667 C C . ASP A 1 85 ? -12.673 -5.312 -9.598 1.00 86.00 85 ASP A C 1
ATOM 669 O O . ASP A 1 85 ? -12.061 -5.740 -8.612 1.00 86.00 85 ASP A O 1
ATOM 673 N N . ALA A 1 86 ? -14.000 -5.378 -9.687 1.00 82.25 86 ALA A N 1
ATOM 674 C CA . ALA A 1 86 ? -14.783 -6.142 -8.733 1.00 82.25 86 ALA A CA 1
ATOM 675 C C . ALA A 1 86 ? -14.522 -7.634 -8.965 1.00 82.25 86 ALA A C 1
ATOM 677 O O . ALA A 1 86 ? -14.771 -8.157 -10.050 1.00 82.25 86 ALA A O 1
ATOM 678 N N . PHE A 1 87 ? -14.035 -8.327 -7.937 1.00 80.00 87 PHE A N 1
ATOM 679 C CA . PHE A 1 87 ? -13.890 -9.775 -7.994 1.00 80.00 87 PHE A CA 1
ATOM 680 C C . PHE A 1 87 ? -15.270 -10.437 -7.876 1.00 80.00 87 PHE A C 1
ATOM 682 O O . PHE A 1 87 ? -15.907 -10.362 -6.824 1.00 80.00 87 PHE A O 1
ATOM 689 N N . SER A 1 88 ? -15.726 -11.081 -8.950 1.00 77.81 88 SER A N 1
ATOM 690 C CA . SER A 1 88 ? -16.888 -11.975 -8.955 1.00 77.81 88 SER A CA 1
ATOM 691 C C . SER A 1 88 ? -16.408 -13.427 -8.964 1.00 77.81 88 SER A C 1
ATOM 693 O O . SER A 1 88 ? -15.711 -13.825 -9.899 1.00 77.81 88 SER A O 1
ATOM 695 N N . SER A 1 89 ? -16.758 -14.184 -7.923 1.00 63.44 89 SER A N 1
ATOM 696 C CA . SER A 1 89 ? -16.495 -15.625 -7.798 1.00 63.44 89 SER A CA 1
ATOM 697 C C . SER A 1 89 ? -17.391 -16.465 -8.693 1.00 63.44 89 SER A C 1
ATOM 699 O O . SER A 1 89 ? -18.603 -16.144 -8.713 1.00 63.44 89 SER A O 1
#